Protein AF-A0A350PH35-F1 (afdb_monomer)

Mean predicted aligned error: 4.06 Å

Solvent-accessible surface area (backbone atoms only — not comparable to full-atom values): 7095 Å² total; per-residue (Å²): 138,62,92,51,59,69,42,56,42,77,71,79,45,61,72,88,74,66,83,75,34,78,38,80,46,54,53,44,37,75,47,83,76,89,71,94,61,52,50,91,54,73,65,37,58,51,48,28,57,76,60,59,40,45,38,91,86,77,62,48,76,36,35,27,30,56,23,45,51,58,60,50,50,51,52,35,62,76,43,58,44,73,42,81,44,76,40,69,54,67,46,39,60,73,70,70,57,43,53,35,23,50,87,96,44,75,49,73,43,96,42,71,66,59,54,72,73,103

Radius of gyration: 16.15 Å; Cα contacts (8 Å, |Δi|>4): 158; chains: 1; bounding box: 41×29×43 Å

Nearest PDB structures (foldseek):
  1j4b-assembly1_A  TM=9.540E-01  e=9.800E-08  Mus musculus
  2v40-assembly1_A-2  TM=8.763E-01  e=2.608E-07  Homo sapiens
  6bs7-assembly1_A-2  TM=9.015E-01  e=9.007E-07  Legionella pneumophila
  5i33-assembly1_A  TM=8.097E-01  e=1.652E-07  Cryptococcus neoformans H99
  5i34-assembly1_B  TM=7.803E-01  e=1.332E-06  Cryptococcus neoformans H99

Foldseek 3Di:
DDPALCVVVVVVDDPVVCDAAEAEEEQWDWADDDDDDADPDPLQVQLQVVVVQADPPPRHGIHIGGAEPVVVVVSCVRRVHPHYHYDSVVSCVVSVWAWHDYPPDIDTDNDPVVSVVD

Sequence (118 aa):
SHCTSAGALLNGIPPQSIRRIYGVAKAYDTYVGSKRFHGHENIFNDIQGIGKEFGATTGRRRQCNWLDIKNLQRAVDINGVTDLIINKVDILREVDVWGIRRDAATLKFDTEQRWKSS

Structure (mmCIF, N/CA/C/O backbone):
data_AF-A0A350PH35-F1
#
_entry.id   AF-A0A350PH35-F1
#
loop_
_atom_site.group_PDB
_atom_site.id
_atom_site.type_symbol
_atom_site.label_atom_id
_atom_site.label_alt_id
_atom_site.label_comp_id
_atom_site.label_asym_id
_atom_site.label_entity_id
_atom_site.label_seq_id
_atom_site.pdbx_PDB_ins_code
_atom_site.Cartn_x
_atom_site.Cartn_y
_atom_site.Cartn_z
_atom_site.occupancy
_atom_site.B_iso_or_equiv
_atom_site.auth_seq_id
_atom_site.auth_comp_id
_atom_site.auth_asym_id
_atom_site.auth_atom_id
_atom_site.pdbx_PDB_model_num
ATOM 1 N N . SER A 1 1 ? 21.629 1.051 -2.273 1.00 84.06 1 SER A N 1
ATOM 2 C CA . SER A 1 1 ? 20.731 0.298 -3.172 1.00 84.06 1 SER A CA 1
ATOM 3 C C . SER A 1 1 ? 19.501 1.143 -3.457 1.00 84.06 1 SER A C 1
ATOM 5 O O . SER A 1 1 ? 19.165 1.996 -2.641 1.00 84.06 1 SER A O 1
ATOM 7 N N . HIS A 1 2 ? 18.845 0.932 -4.599 1.00 90.81 2 HIS A N 1
ATOM 8 C CA . HIS A 1 2 ? 17.568 1.569 -4.928 1.00 90.81 2 HIS A CA 1
ATOM 9 C C . HIS A 1 2 ? 16.482 0.497 -4.933 1.00 90.81 2 HIS A C 1
ATOM 11 O O . HIS A 1 2 ? 16.629 -0.518 -5.604 1.00 90.81 2 HIS A O 1
ATOM 17 N N . CYS A 1 3 ? 15.422 0.707 -4.156 1.00 91.25 3 CYS A N 1
ATOM 18 C CA . CYS A 1 3 ? 14.282 -0.207 -4.056 1.00 91.25 3 CYS A CA 1
ATOM 19 C C . CYS A 1 3 ? 13.084 0.222 -4.919 1.00 91.25 3 CYS A C 1
ATOM 21 O O . CYS A 1 3 ? 12.001 -0.338 -4.782 1.00 91.25 3 CYS A O 1
ATOM 23 N N . THR A 1 4 ? 13.267 1.215 -5.790 1.00 94.75 4 THR A N 1
ATOM 24 C CA . THR A 1 4 ? 12.272 1.608 -6.792 1.00 94.75 4 THR A CA 1
ATOM 25 C C . THR A 1 4 ? 12.359 0.715 -8.031 1.00 94.75 4 THR A C 1
ATOM 27 O O . THR A 1 4 ? 13.354 0.016 -8.229 1.00 94.75 4 THR A O 1
ATOM 30 N N . SER A 1 5 ? 11.353 0.770 -8.905 1.00 93.19 5 SER A N 1
ATOM 31 C CA . SER A 1 5 ? 11.330 0.054 -10.189 1.00 93.19 5 SER A CA 1
ATOM 32 C C . SER A 1 5 ? 12.566 0.351 -11.047 1.00 93.19 5 SER A C 1
ATOM 34 O O . SER A 1 5 ? 13.123 -0.553 -11.666 1.00 93.19 5 SER A O 1
ATOM 36 N N . ALA A 1 6 ? 13.079 1.584 -10.995 1.00 93.00 6 ALA A N 1
ATOM 37 C CA . ALA A 1 6 ? 14.320 1.980 -11.660 1.00 93.00 6 ALA A CA 1
ATOM 38 C C . ALA A 1 6 ? 15.553 1.181 -11.191 1.00 93.00 6 ALA A C 1
ATOM 40 O O . ALA A 1 6 ? 16.507 1.025 -11.949 1.00 93.00 6 ALA A O 1
ATOM 41 N N . GLY A 1 7 ? 15.5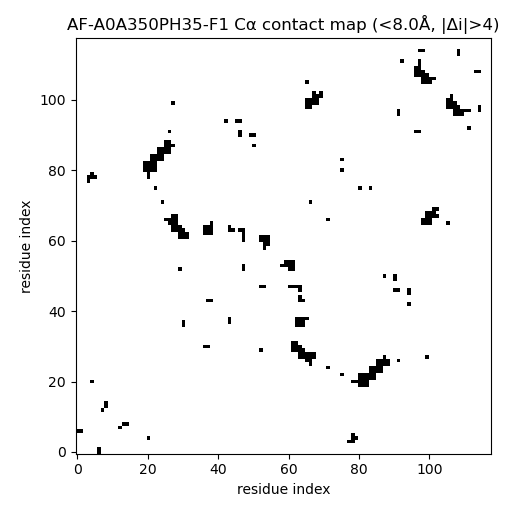36 0.624 -9.975 1.00 94.44 7 GLY A N 1
ATOM 42 C CA . GLY A 1 7 ? 16.592 -0.266 -9.490 1.00 94.44 7 GLY A CA 1
ATOM 43 C C . GLY A 1 7 ? 16.770 -1.517 -10.358 1.00 94.44 7 GLY A C 1
ATOM 44 O O . GLY A 1 7 ? 17.889 -2.008 -10.483 1.00 94.44 7 GLY A O 1
ATOM 45 N N . ALA A 1 8 ? 15.712 -1.992 -11.028 1.00 92.19 8 ALA A N 1
ATOM 46 C CA . ALA A 1 8 ? 15.806 -3.101 -11.977 1.00 92.19 8 ALA A CA 1
ATOM 47 C C . ALA A 1 8 ? 16.672 -2.744 -13.199 1.00 92.19 8 ALA A C 1
ATOM 49 O O . ALA A 1 8 ? 17.455 -3.574 -13.657 1.00 92.19 8 ALA A O 1
ATOM 50 N N . LEU A 1 9 ? 16.603 -1.492 -13.669 1.00 93.62 9 LEU A N 1
ATOM 51 C CA . LEU A 1 9 ? 17.351 -0.998 -14.835 1.00 93.62 9 LEU A CA 1
ATOM 52 C C . LEU A 1 9 ? 18.866 -1.050 -14.627 1.00 93.62 9 LEU A C 1
ATOM 54 O O . LEU A 1 9 ? 19.620 -1.249 -15.577 1.00 93.62 9 LEU A O 1
ATOM 58 N N . LEU A 1 10 ? 19.314 -0.950 -13.373 1.00 93.81 10 LEU A N 1
ATOM 59 C CA . LEU A 1 10 ? 20.729 -1.049 -13.007 1.00 93.81 10 LEU A CA 1
ATOM 60 C C . LEU A 1 10 ? 21.321 -2.453 -13.234 1.00 93.81 10 LEU A C 1
ATOM 62 O O . LEU A 1 10 ? 22.527 -2.624 -13.098 1.00 93.81 10 LEU A O 1
ATOM 66 N N . ASN A 1 11 ? 20.503 -3.442 -13.610 1.00 94.00 11 ASN A N 1
ATOM 67 C CA . ASN A 1 11 ? 20.928 -4.807 -13.936 1.00 94.00 11 ASN A CA 1
ATOM 68 C C . ASN A 1 11 ? 21.022 -5.052 -15.455 1.00 94.00 11 ASN A C 1
ATOM 70 O O . ASN A 1 11 ? 20.918 -6.190 -15.905 1.00 94.00 11 ASN A O 1
ATOM 74 N N . GLY A 1 12 ? 21.172 -3.993 -16.260 1.00 93.44 12 GLY A N 1
ATOM 75 C CA . GLY A 1 12 ? 21.299 -4.102 -17.719 1.00 93.44 12 GLY A CA 1
ATOM 76 C C . GLY A 1 12 ? 19.974 -4.341 -18.450 1.00 93.44 12 GLY A C 1
ATOM 77 O O . GLY A 1 12 ? 19.976 -4.751 -19.607 1.00 93.44 12 GLY A O 1
ATOM 78 N N . ILE A 1 13 ? 18.841 -4.085 -17.789 1.00 94.19 13 ILE A N 1
ATOM 79 C CA . ILE A 1 13 ? 17.507 -4.189 -18.388 1.00 94.19 13 ILE A CA 1
ATOM 80 C C . ILE A 1 13 ? 17.186 -2.873 -19.113 1.00 94.19 13 ILE A C 1
ATOM 82 O O . ILE A 1 13 ? 17.152 -1.821 -18.467 1.00 94.19 13 ILE A O 1
ATOM 86 N N . PRO A 1 14 ? 16.905 -2.893 -20.430 1.00 94.31 14 PRO A N 1
ATOM 87 C CA . PRO A 1 14 ? 16.499 -1.696 -21.154 1.00 94.31 14 PRO A CA 1
ATOM 88 C C . PRO A 1 14 ? 15.174 -1.146 -20.604 1.00 94.31 14 PRO A C 1
ATOM 90 O O . PRO A 1 14 ? 14.221 -1.918 -20.463 1.00 94.31 14 PRO A O 1
ATOM 93 N N . PRO A 1 15 ? 15.040 0.172 -20.371 1.00 92.62 15 PRO A N 1
ATOM 94 C CA . PRO A 1 15 ? 13.824 0.748 -19.790 1.00 92.62 15 PRO A CA 1
ATOM 95 C C . PRO A 1 15 ? 12.548 0.430 -20.573 1.00 92.62 15 PRO A C 1
ATOM 97 O O . PRO A 1 15 ? 11.518 0.113 -19.990 1.00 92.62 15 PRO A O 1
ATOM 100 N N .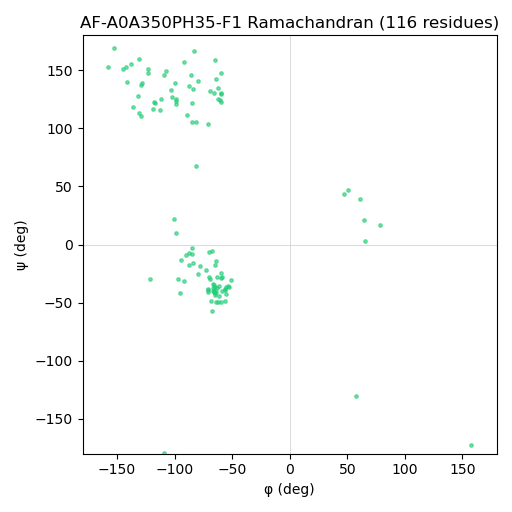 GLN A 1 16 ? 12.647 0.428 -21.903 1.00 94.88 16 GLN A N 1
ATOM 101 C CA . GLN A 1 16 ? 11.539 0.161 -22.825 1.00 94.88 16 GLN A CA 1
ATOM 102 C C . GLN A 1 16 ? 10.984 -1.271 -22.717 1.00 94.88 16 GLN A C 1
ATOM 104 O O . GLN A 1 16 ? 9.878 -1.538 -23.178 1.00 94.88 16 GLN A O 1
ATOM 109 N N . SER A 1 17 ? 11.738 -2.203 -22.124 1.00 94.00 17 SER A N 1
ATOM 110 C CA . SER A 1 17 ? 11.301 -3.595 -21.955 1.00 94.00 17 SER A CA 1
ATOM 111 C C . SER A 1 17 ? 10.311 -3.779 -20.796 1.00 94.00 17 SER A C 1
ATOM 113 O O . SER A 1 17 ? 9.574 -4.769 -20.760 1.00 94.00 17 SER A O 1
ATOM 115 N N . ILE A 1 18 ? 10.249 -2.820 -19.864 1.00 93.38 18 ILE A N 1
ATOM 116 C CA . ILE A 1 18 ? 9.330 -2.852 -18.727 1.00 93.38 18 ILE A CA 1
ATOM 117 C C . ILE A 1 18 ? 7.960 -2.354 -19.193 1.00 93.38 18 ILE A C 1
ATOM 119 O O . ILE A 1 18 ? 7.753 -1.166 -19.411 1.00 93.38 18 ILE A O 1
ATOM 123 N N . ARG A 1 19 ? 7.013 -3.285 -19.349 1.00 94.12 19 ARG A N 1
ATOM 124 C CA . ARG A 1 19 ? 5.655 -2.990 -19.846 1.00 94.12 19 ARG A CA 1
ATOM 125 C C . ARG A 1 19 ? 4.616 -2.810 -18.747 1.00 94.12 19 ARG A C 1
ATOM 127 O O . ARG A 1 19 ? 3.618 -2.133 -18.960 1.00 94.12 19 ARG A O 1
ATOM 134 N N . ARG A 1 20 ? 4.807 -3.485 -17.613 1.00 95.88 20 ARG A N 1
ATOM 135 C CA . ARG A 1 20 ? 3.893 -3.456 -16.470 1.00 95.88 20 ARG A CA 1
ATOM 136 C C . ARG A 1 20 ? 4.679 -3.449 -15.177 1.00 95.88 20 ARG A C 1
ATOM 138 O O . ARG A 1 20 ? 5.668 -4.170 -15.051 1.00 95.88 20 ARG A O 1
ATOM 145 N N . ILE A 1 21 ? 4.209 -2.654 -14.231 1.00 96.56 21 ILE A N 1
ATOM 146 C CA . ILE A 1 21 ? 4.794 -2.503 -12.907 1.00 96.56 21 ILE A CA 1
ATOM 147 C C . ILE A 1 21 ? 3.661 -2.701 -11.910 1.00 96.56 21 ILE A C 1
ATOM 149 O O . ILE A 1 21 ? 2.758 -1.873 -11.813 1.00 96.56 21 ILE A O 1
ATOM 153 N N . TYR A 1 22 ? 3.718 -3.813 -11.181 1.00 96.94 22 TYR A N 1
ATOM 154 C CA . TYR A 1 22 ? 2.730 -4.148 -10.165 1.00 96.94 22 TYR A CA 1
ATOM 155 C C . TYR A 1 22 ? 3.158 -3.552 -8.824 1.00 96.94 22 TYR A C 1
ATOM 157 O O . TYR A 1 22 ? 4.153 -3.975 -8.233 1.00 96.94 22 TYR A O 1
ATOM 165 N N . GLY A 1 23 ? 2.417 -2.556 -8.351 1.00 97.00 23 GLY A N 1
ATOM 166 C CA . GLY A 1 23 ? 2.561 -2.012 -7.007 1.00 97.00 23 GLY A CA 1
ATOM 167 C C . GLY A 1 23 ? 1.767 -2.860 -6.025 1.00 97.00 23 GLY A C 1
ATOM 168 O O . GLY A 1 23 ? 0.611 -3.181 -6.281 1.00 97.00 23 GLY A O 1
ATOM 169 N N . VAL A 1 24 ? 2.364 -3.216 -4.891 1.00 96.88 24 VAL A N 1
ATOM 170 C CA . VAL A 1 24 ? 1.675 -3.963 -3.832 1.00 96.88 24 VAL A CA 1
ATOM 171 C C . VAL A 1 24 ? 1.645 -3.110 -2.577 1.00 96.88 24 VAL A C 1
ATOM 173 O O . VAL A 1 24 ? 2.694 -2.719 -2.066 1.00 96.88 24 VAL A O 1
ATOM 176 N N . ALA A 1 25 ? 0.448 -2.849 -2.066 1.00 96.88 25 ALA A N 1
ATOM 177 C CA . ALA A 1 25 ? 0.238 -2.155 -0.805 1.00 96.88 25 ALA A CA 1
ATOM 178 C C . ALA A 1 25 ? -0.751 -2.923 0.077 1.00 96.88 25 ALA A C 1
ATOM 180 O O . ALA A 1 25 ? -1.517 -3.770 -0.384 1.00 96.88 25 ALA A O 1
ATOM 181 N N . LYS A 1 26 ? -0.703 -2.643 1.375 1.00 95.50 26 LYS A N 1
ATOM 182 C CA . LYS A 1 26 ? -1.667 -3.158 2.348 1.00 95.50 26 LYS A CA 1
ATOM 183 C C . LYS A 1 26 ? -2.816 -2.169 2.496 1.00 95.50 26 LYS A C 1
ATOM 185 O O . LYS A 1 26 ? -2.635 -0.978 2.273 1.00 95.50 26 LYS A O 1
ATOM 190 N N . ALA A 1 27 ? -3.972 -2.651 2.940 1.00 95.44 27 ALA A N 1
ATOM 191 C CA . ALA A 1 27 ? -5.117 -1.806 3.284 1.00 95.44 27 ALA A CA 1
ATOM 192 C C . ALA A 1 27 ? -4.848 -0.851 4.472 1.00 95.44 27 ALA A C 1
ATOM 194 O O . ALA A 1 27 ? -5.603 0.090 4.697 1.00 95.44 27 ALA A O 1
ATOM 195 N N . TYR A 1 28 ? -3.768 -1.083 5.220 1.00 95.12 28 TYR A N 1
ATOM 196 C CA . TYR A 1 28 ? -3.275 -0.254 6.317 1.00 95.12 28 TYR A CA 1
ATOM 197 C C . TYR A 1 28 ? -1.742 -0.237 6.296 1.00 95.12 28 TYR A C 1
ATOM 199 O O . TYR A 1 28 ? -1.102 -1.196 5.859 1.00 95.12 28 TYR A O 1
ATOM 207 N N . ASP A 1 29 ? -1.130 0.826 6.802 1.00 95.12 29 ASP A N 1
ATOM 208 C CA . ASP A 1 29 ? 0.321 0.944 6.807 1.00 95.12 29 ASP A CA 1
ATOM 209 C C . ASP A 1 29 ? 0.947 0.271 8.028 1.00 95.12 29 ASP A C 1
ATOM 211 O O . ASP A 1 29 ? 0.425 0.304 9.147 1.00 95.12 29 ASP A O 1
ATOM 215 N N . THR A 1 30 ? 2.135 -0.298 7.818 1.00 94.44 30 THR A N 1
ATOM 216 C CA . THR A 1 30 ? 2.934 -0.908 8.883 1.00 94.44 30 THR A CA 1
ATOM 217 C C . THR A 1 30 ? 4.357 -0.388 8.873 1.00 94.44 30 THR A C 1
ATOM 219 O O . THR A 1 30 ? 4.985 -0.323 7.819 1.00 94.44 30 THR A O 1
ATOM 222 N N . TYR A 1 31 ? 4.901 -0.097 10.049 1.00 93.38 31 TYR A N 1
ATOM 223 C CA . TYR A 1 31 ? 6.256 0.406 10.204 1.00 93.38 31 TYR A CA 1
ATOM 224 C C . TYR A 1 31 ? 7.054 -0.411 11.218 1.00 93.38 31 TYR A C 1
ATOM 226 O O . TYR A 1 31 ? 6.573 -0.782 12.293 1.00 93.38 31 TYR A O 1
ATOM 234 N N . VAL A 1 32 ? 8.316 -0.656 10.875 1.00 89.00 32 VAL A N 1
ATOM 235 C CA . VAL A 1 32 ? 9.312 -1.260 11.759 1.00 89.00 32 VAL A CA 1
ATOM 236 C C . VAL A 1 32 ? 10.431 -0.251 11.948 1.00 89.00 32 VAL A C 1
ATOM 238 O O . VAL A 1 32 ? 11.107 0.123 10.996 1.00 89.00 32 VAL A O 1
ATOM 241 N N . GLY A 1 33 ? 10.618 0.202 13.183 1.00 86.19 33 GLY A N 1
ATOM 242 C CA . GLY A 1 33 ? 11.646 1.176 13.523 1.00 86.19 33 GLY A CA 1
ATOM 243 C C . GLY A 1 33 ? 11.320 1.929 14.806 1.00 86.19 33 GLY A C 1
ATOM 244 O O . GLY A 1 33 ? 10.370 1.594 15.516 1.00 86.19 33 GLY A O 1
ATOM 245 N N . SER A 1 34 ? 12.134 2.939 15.099 1.00 86.25 34 SER A N 1
ATOM 246 C CA . SER A 1 34 ? 12.051 3.755 16.315 1.00 86.25 34 SER A CA 1
ATOM 247 C C . SER A 1 34 ? 11.105 4.950 16.201 1.00 86.25 34 SER A C 1
ATOM 249 O O . SER A 1 34 ? 10.708 5.503 17.222 1.00 86.25 34 SER A O 1
ATOM 251 N N . LYS A 1 35 ? 10.726 5.362 14.982 1.00 87.81 35 LYS A N 1
ATOM 252 C CA . LYS A 1 35 ? 9.796 6.483 14.786 1.00 87.81 35 LYS A CA 1
ATOM 253 C C . LYS A 1 35 ? 8.425 6.159 15.370 1.00 87.81 35 LYS A C 1
ATOM 255 O O . LYS A 1 35 ? 7.946 5.032 15.242 1.00 87.81 35 LYS A O 1
ATOM 260 N N . ARG A 1 36 ? 7.780 7.170 15.956 1.00 86.31 36 ARG A N 1
ATOM 261 C CA . ARG A 1 36 ? 6.383 7.092 16.385 1.00 86.31 36 ARG A CA 1
ATOM 262 C C . ARG A 1 36 ? 5.494 7.072 15.144 1.00 86.31 36 ARG A C 1
ATOM 264 O O . ARG A 1 36 ? 5.332 8.089 14.481 1.00 86.31 36 ARG A O 1
ATOM 271 N N . PHE A 1 37 ? 4.981 5.896 14.819 1.00 92.25 37 PHE A N 1
ATOM 272 C CA . PHE A 1 37 ? 4.149 5.654 13.644 1.00 92.25 37 PHE A CA 1
ATOM 273 C C . PHE A 1 37 ? 2.777 5.093 14.015 1.00 92.25 37 PHE A C 1
ATOM 275 O O . PHE A 1 37 ? 1.809 5.323 13.294 1.00 92.25 37 PHE A O 1
ATOM 282 N N . HIS A 1 38 ? 2.701 4.357 15.124 1.00 92.12 38 HIS A N 1
ATOM 283 C CA . HIS A 1 38 ? 1.478 3.695 15.545 1.00 92.12 38 HIS A CA 1
ATOM 284 C C . HIS A 1 38 ? 0.354 4.707 15.764 1.00 92.12 38 HIS A C 1
ATOM 286 O O . HIS A 1 38 ? 0.556 5.720 16.439 1.00 92.12 38 HIS A O 1
ATOM 292 N N . GLY A 1 39 ? -0.807 4.437 15.170 1.00 90.62 39 GLY A N 1
ATOM 293 C CA . GLY A 1 39 ? -1.983 5.261 15.393 1.00 90.62 39 GLY A CA 1
ATOM 294 C C . GLY A 1 39 ? -2.461 5.176 16.845 1.00 90.62 39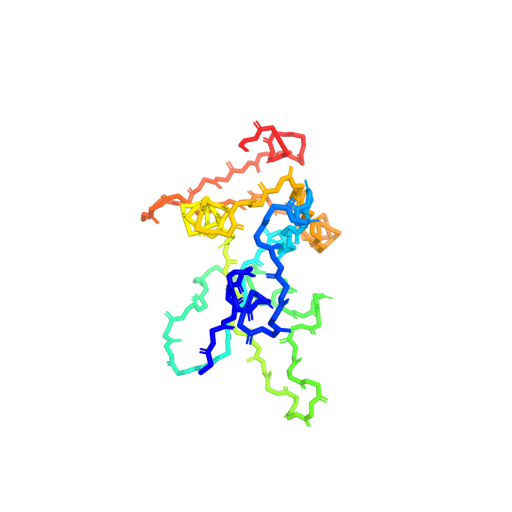 GLY A C 1
ATOM 295 O O . GLY A 1 39 ? -2.128 4.252 17.583 1.00 90.62 39 GLY A O 1
ATOM 296 N N . HIS A 1 40 ? -3.216 6.184 17.267 1.00 88.81 40 HIS A N 1
ATOM 297 C CA . HIS A 1 40 ? -3.617 6.348 18.668 1.00 88.81 40 HIS A CA 1
ATOM 298 C C . HIS A 1 40 ? -4.859 5.540 19.056 1.00 88.81 40 HIS A C 1
ATOM 300 O O . HIS A 1 40 ? -5.153 5.391 20.237 1.00 88.81 40 HIS A O 1
ATOM 306 N N . GLU A 1 41 ? -5.610 5.068 18.067 1.00 88.75 41 GLU A N 1
ATOM 307 C CA . GLU A 1 41 ? -6.872 4.366 18.264 1.00 88.75 41 GLU A CA 1
ATOM 308 C C . GLU A 1 41 ? -6.628 2.900 18.658 1.00 88.75 41 GLU A C 1
ATOM 310 O O . GLU A 1 41 ? -5.754 2.238 18.096 1.00 88.75 41 GLU A O 1
ATOM 315 N N . ASN A 1 42 ? -7.434 2.364 19.582 1.00 90.12 42 ASN A N 1
ATOM 316 C CA . ASN A 1 42 ? -7.284 0.980 20.055 1.00 90.12 42 ASN A CA 1
ATOM 317 C C . ASN A 1 42 ? -7.398 -0.057 18.925 1.00 90.12 42 ASN A C 1
ATOM 319 O O . ASN A 1 42 ? -6.729 -1.085 18.989 1.00 90.12 42 ASN A O 1
ATOM 323 N N . ILE A 1 43 ? -8.138 0.273 17.861 1.00 92.69 43 ILE A N 1
ATOM 324 C CA . ILE A 1 43 ? -8.304 -0.540 16.648 1.00 92.69 43 ILE A CA 1
ATOM 325 C C . ILE A 1 43 ? -6.973 -0.996 16.036 1.00 92.69 43 ILE A C 1
ATOM 327 O O . ILE A 1 43 ? -6.883 -2.075 15.458 1.00 92.69 43 ILE A O 1
ATOM 331 N N . PHE A 1 44 ? -5.897 -0.214 16.178 1.00 93.56 44 PHE A N 1
ATOM 332 C CA . PHE A 1 44 ? -4.603 -0.586 15.610 1.00 93.56 44 PHE A CA 1
ATOM 333 C C . PHE A 1 44 ? -3.920 -1.727 16.362 1.00 93.56 44 PHE A C 1
ATOM 335 O O . PHE A 1 44 ? -3.077 -2.405 15.772 1.00 93.56 44 PHE A O 1
ATOM 342 N N . ASN A 1 45 ? -4.271 -1.958 17.630 1.00 92.75 45 ASN A N 1
ATOM 343 C CA . ASN A 1 45 ? -3.828 -3.142 18.361 1.00 92.75 45 ASN A CA 1
ATOM 344 C C . ASN A 1 45 ? -4.531 -4.397 17.832 1.00 92.75 45 ASN A C 1
ATOM 346 O O . ASN A 1 45 ? -3.874 -5.427 17.667 1.00 92.75 45 ASN A O 1
ATOM 350 N N . ASP A 1 46 ? -5.819 -4.281 17.503 1.00 93.38 46 ASP A N 1
ATOM 351 C CA . ASP A 1 46 ? -6.624 -5.370 16.944 1.00 93.38 46 ASP A CA 1
ATOM 352 C C . ASP A 1 46 ? -6.151 -5.715 15.527 1.00 93.38 46 ASP A C 1
ATOM 354 O O . ASP A 1 46 ? -5.800 -6.864 15.257 1.00 93.38 46 ASP A O 1
ATOM 358 N N . ILE A 1 47 ? -5.984 -4.705 14.661 1.00 93.88 47 ILE A N 1
ATOM 359 C CA . ILE A 1 47 ? -5.417 -4.860 13.308 1.00 93.88 47 ILE A CA 1
ATOM 360 C C . ILE A 1 47 ? -4.036 -5.526 13.367 1.00 93.88 47 ILE A C 1
ATOM 362 O O . ILE A 1 47 ? -3.732 -6.414 12.571 1.00 93.88 47 ILE A O 1
ATOM 366 N N . GLN A 1 48 ? -3.186 -5.127 14.315 1.00 93.25 48 GLN A N 1
ATOM 367 C CA . GLN A 1 48 ? -1.859 -5.718 14.475 1.00 93.25 48 GLN A CA 1
ATOM 368 C C . GLN A 1 48 ? -1.928 -7.194 14.901 1.00 93.25 48 GLN A C 1
ATOM 370 O O . GLN A 1 48 ? -1.135 -8.005 14.412 1.00 93.25 48 GLN A O 1
ATOM 375 N N . GLY A 1 49 ? -2.848 -7.535 15.810 1.00 92.38 49 GLY A N 1
ATOM 376 C CA . GLY A 1 49 ? -3.065 -8.898 16.293 1.00 92.38 49 GLY A CA 1
ATOM 377 C C . GLY A 1 49 ? -3.616 -9.814 15.203 1.00 92.38 49 GLY A C 1
ATOM 378 O O . GLY A 1 49 ? -2.967 -10.799 14.845 1.00 92.38 49 GLY A O 1
ATOM 379 N N . ILE A 1 50 ? -4.761 -9.444 14.628 1.00 93.12 50 ILE A N 1
ATOM 380 C CA . ILE A 1 50 ? -5.456 -10.188 13.567 1.00 93.12 50 ILE A CA 1
ATOM 381 C C . ILE A 1 50 ? -4.564 -10.299 12.327 1.00 93.12 50 ILE A C 1
ATOM 383 O O . ILE A 1 50 ? -4.364 -11.380 11.769 1.00 93.12 50 ILE A O 1
ATOM 387 N N . GLY A 1 51 ? -3.919 -9.195 11.94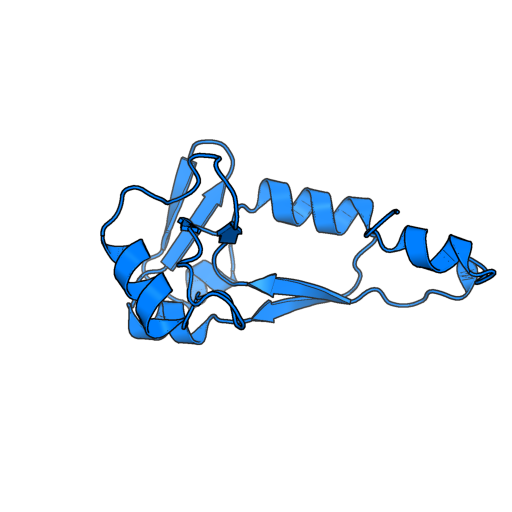1 1.00 89.25 51 GLY A N 1
ATOM 388 C CA . GLY A 1 51 ? -3.035 -9.147 10.782 1.00 89.25 51 GLY A CA 1
ATOM 389 C C . GLY A 1 51 ? -1.716 -9.895 10.934 1.00 89.25 51 GLY A C 1
ATOM 390 O O . GLY A 1 51 ? -0.984 -10.028 9.943 1.00 89.25 51 GLY A O 1
ATOM 391 N N . LYS A 1 52 ? -1.426 -10.406 12.140 1.00 91.75 52 LYS A N 1
ATOM 392 C CA . LYS A 1 52 ? -0.164 -11.049 12.523 1.00 91.75 52 LYS A CA 1
ATOM 393 C C . LYS A 1 52 ? 1.039 -10.182 12.156 1.00 91.75 52 LYS A C 1
ATOM 395 O O . LYS A 1 52 ? 2.024 -10.654 11.587 1.00 91.75 52 LYS A O 1
ATOM 400 N N . GLU A 1 53 ? 0.974 -8.897 12.492 1.00 90.19 53 GLU A N 1
ATOM 401 C CA . GLU A 1 53 ? 2.012 -7.921 12.161 1.00 90.19 53 GLU A CA 1
ATOM 402 C C . GLU A 1 53 ? 3.189 -7.983 13.144 1.00 90.19 53 GLU A C 1
ATOM 404 O O . GLU A 1 53 ? 3.464 -7.061 13.918 1.00 90.19 53 GLU A O 1
ATOM 409 N N . PHE A 1 54 ? 3.916 -9.097 13.078 1.00 89.06 54 PHE A N 1
ATOM 410 C CA . PHE A 1 54 ? 5.089 -9.397 13.890 1.00 89.06 54 PHE A CA 1
ATOM 411 C C . PHE A 1 54 ? 6.294 -9.687 12.988 1.00 89.06 54 PHE A C 1
ATOM 413 O O . PHE A 1 54 ? 6.167 -10.185 11.867 1.00 89.06 54 PHE A O 1
ATOM 420 N N . GLY A 1 55 ? 7.494 -9.340 13.454 1.00 85.12 55 GLY A N 1
ATOM 421 C CA . GLY A 1 55 ? 8.730 -9.712 12.774 1.00 85.12 55 GLY A CA 1
ATOM 422 C C . GLY A 1 55 ? 8.879 -11.233 12.732 1.00 85.12 55 GLY A C 1
ATOM 423 O O . GLY A 1 55 ? 8.861 -11.864 13.782 1.00 85.12 55 GLY A O 1
ATOM 424 N N . ALA A 1 56 ? 9.069 -11.809 11.542 1.00 82.81 56 ALA A N 1
ATOM 425 C CA . ALA A 1 56 ? 9.146 -13.262 11.358 1.00 82.81 56 ALA A CA 1
ATOM 426 C C . ALA A 1 56 ? 10.226 -13.934 12.228 1.00 82.81 56 ALA A C 1
ATOM 428 O O . ALA A 1 56 ? 10.011 -15.027 12.732 1.00 82.81 56 ALA A O 1
ATOM 429 N N . THR A 1 57 ? 11.369 -13.271 12.427 1.00 84.50 57 THR A N 1
ATOM 430 C CA . THR A 1 57 ? 12.489 -13.815 13.213 1.00 84.50 57 THR A CA 1
ATOM 431 C C . THR A 1 57 ? 12.472 -13.350 14.666 1.00 84.50 57 THR A C 1
ATOM 433 O O . THR A 1 57 ? 12.751 -14.122 15.571 1.00 84.50 57 THR A O 1
ATOM 436 N N . THR A 1 58 ? 12.177 -12.070 14.902 1.00 85.56 58 THR A N 1
ATOM 437 C CA . THR A 1 58 ? 12.327 -11.453 16.231 1.00 85.56 58 THR A CA 1
ATOM 438 C C . THR A 1 58 ? 11.045 -11.456 17.055 1.00 85.56 58 THR A C 1
ATOM 440 O O . THR A 1 58 ? 11.084 -11.101 18.227 1.00 85.56 58 THR A O 1
ATOM 443 N N . GLY A 1 59 ? 9.892 -11.738 16.443 1.00 83.62 59 GLY A N 1
ATOM 444 C CA . GLY A 1 59 ? 8.579 -11.591 17.076 1.00 83.62 59 GLY A CA 1
ATOM 445 C C . GLY A 1 59 ? 8.204 -10.143 17.419 1.00 83.62 59 GLY A C 1
ATOM 446 O O . GLY A 1 59 ? 7.145 -9.900 17.992 1.00 83.62 59 GLY A O 1
ATOM 447 N N . ARG A 1 60 ? 9.037 -9.147 17.076 1.00 86.00 60 ARG A N 1
ATOM 448 C CA . ARG A 1 60 ? 8.777 -7.749 17.435 1.00 86.00 60 ARG A CA 1
ATOM 449 C C . ARG A 1 60 ? 7.529 -7.236 16.719 1.00 86.00 60 ARG A C 1
ATOM 451 O O . ARG A 1 60 ? 7.423 -7.332 15.496 1.00 86.00 60 ARG A O 1
ATOM 458 N N . ARG A 1 61 ? 6.626 -6.632 17.489 1.00 87.56 61 ARG A N 1
ATOM 459 C CA . ARG A 1 61 ? 5.397 -5.990 17.005 1.00 87.56 61 ARG A CA 1
ATOM 460 C C . ARG A 1 61 ? 5.710 -4.857 16.023 1.00 87.56 61 ARG A C 1
ATOM 462 O O . ARG A 1 61 ? 6.527 -3.983 16.328 1.00 87.56 61 ARG A O 1
ATOM 469 N N . ARG A 1 62 ? 5.062 -4.859 14.854 1.00 93.25 62 ARG A N 1
ATOM 470 C CA . ARG A 1 62 ? 5.138 -3.760 13.878 1.00 93.25 62 ARG A CA 1
ATOM 471 C C . ARG A 1 62 ? 4.089 -2.709 14.194 1.00 93.25 62 ARG A C 1
ATOM 473 O O . ARG A 1 62 ? 2.939 -3.036 14.460 1.00 93.25 62 ARG A O 1
ATOM 480 N N . GLN A 1 63 ? 4.457 -1.440 14.138 1.00 93.94 63 GLN A N 1
ATOM 481 C CA . GLN A 1 63 ? 3.509 -0.354 14.368 1.00 93.94 63 GLN A CA 1
ATOM 482 C C . GLN A 1 63 ? 2.515 -0.286 13.204 1.00 93.94 63 GLN A C 1
ATOM 484 O O . GLN A 1 63 ? 2.951 -0.299 12.059 1.00 93.94 63 GLN A O 1
ATOM 489 N N . CYS A 1 64 ? 1.215 -0.207 13.488 1.00 95.19 64 CYS A N 1
ATOM 490 C CA . CYS A 1 64 ? 0.149 -0.109 12.478 1.00 95.19 64 CYS A CA 1
ATOM 491 C C . CYS A 1 64 ? -0.501 1.284 12.470 1.00 95.19 64 CYS A C 1
ATOM 493 O O . CYS A 1 64 ? -0.599 1.913 13.528 1.00 95.19 64 CYS A O 1
ATOM 495 N N . ASN A 1 65 ? -0.923 1.759 11.298 1.00 95.62 65 ASN A N 1
ATOM 496 C CA . ASN A 1 65 ? -1.671 3.006 11.108 1.00 95.62 65 ASN A CA 1
ATOM 497 C C . ASN A 1 65 ? -2.556 2.910 9.848 1.00 95.62 65 ASN A C 1
ATOM 499 O O . ASN A 1 65 ? -2.398 1.982 9.059 1.00 95.62 65 ASN A O 1
ATOM 503 N N . TRP A 1 66 ? -3.467 3.862 9.639 1.00 95.75 66 TRP A N 1
ATOM 504 C CA . TRP A 1 66 ? -4.251 3.954 8.406 1.00 95.75 66 TRP A CA 1
ATOM 505 C C . TRP A 1 66 ? -3.342 4.118 7.185 1.00 95.75 66 TRP A C 1
ATOM 507 O O . TRP A 1 66 ? -2.286 4.747 7.279 1.00 95.75 66 TRP A O 1
ATOM 517 N N . LEU A 1 67 ? -3.774 3.563 6.050 1.00 95.56 67 LEU A N 1
ATOM 518 C CA . LEU A 1 67 ? -3.082 3.694 4.769 1.00 95.56 67 LEU A CA 1
ATOM 519 C C . LEU A 1 67 ? -2.980 5.168 4.369 1.00 95.56 67 LEU A C 1
ATOM 521 O O . LEU A 1 67 ? -4.001 5.847 4.242 1.00 95.56 67 LEU A O 1
ATOM 525 N N . ASP A 1 68 ? -1.762 5.657 4.156 1.00 95.50 68 ASP A N 1
ATO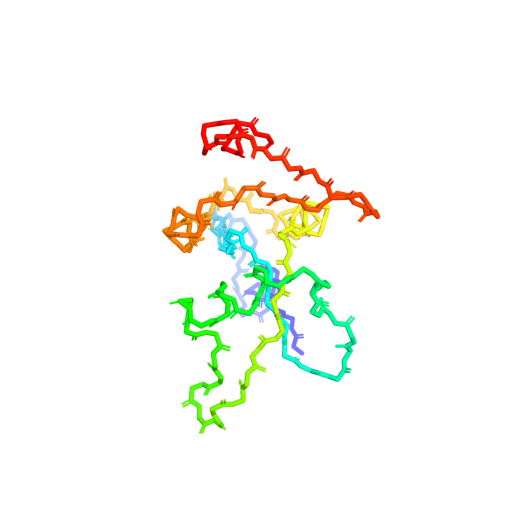M 526 C CA . ASP A 1 68 ? -1.527 7.020 3.692 1.00 95.50 68 ASP A CA 1
ATOM 527 C C . ASP A 1 68 ? -1.622 7.118 2.167 1.00 95.50 68 ASP A C 1
ATOM 529 O O . ASP A 1 68 ? -0.712 6.733 1.428 1.00 95.50 68 ASP A O 1
ATOM 533 N N . ILE A 1 69 ? -2.726 7.692 1.695 1.00 95.19 69 ILE A N 1
ATOM 534 C CA . ILE A 1 69 ? -3.032 7.784 0.267 1.00 95.19 69 ILE A CA 1
ATOM 535 C C . ILE A 1 69 ? -2.040 8.675 -0.474 1.00 95.19 69 ILE A C 1
ATOM 537 O O . ILE A 1 69 ? -1.691 8.370 -1.611 1.00 95.19 69 ILE A O 1
ATOM 541 N N . LYS A 1 70 ? -1.531 9.747 0.145 1.00 94.88 70 LYS A N 1
ATOM 542 C CA . LYS A 1 70 ? -0.559 10.620 -0.530 1.00 94.88 70 LYS A CA 1
ATOM 543 C C . LYS A 1 70 ? 0.786 9.936 -0.697 1.00 94.88 70 LYS A C 1
ATOM 545 O O . LYS A 1 70 ? 1.411 10.061 -1.749 1.00 94.88 70 LYS A O 1
ATOM 550 N N . ASN A 1 71 ? 1.231 9.203 0.320 1.00 94.88 71 ASN A N 1
ATOM 551 C CA . ASN A 1 71 ? 2.456 8.418 0.202 1.00 94.88 71 ASN A CA 1
ATOM 552 C C . ASN A 1 71 ? 2.297 7.290 -0.820 1.00 94.88 71 ASN A C 1
ATOM 554 O O . ASN A 1 71 ? 3.221 7.051 -1.596 1.00 94.88 71 ASN A O 1
ATOM 558 N N . LEU A 1 72 ? 1.129 6.642 -0.860 1.00 96.19 72 LEU A N 1
ATOM 559 C CA . LEU A 1 72 ? 0.818 5.618 -1.851 1.00 96.19 72 LEU A CA 1
ATOM 560 C C . LEU A 1 72 ? 0.828 6.181 -3.278 1.00 96.19 72 LEU A C 1
ATOM 562 O O . LEU A 1 72 ? 1.510 5.624 -4.134 1.00 96.19 72 LEU A O 1
ATOM 566 N N . GLN A 1 73 ? 0.145 7.304 -3.520 1.00 95.69 73 GLN A N 1
ATOM 567 C CA . GLN A 1 73 ? 0.142 8.001 -4.813 1.00 95.69 73 GLN A CA 1
ATOM 568 C C . GLN A 1 73 ? 1.562 8.362 -5.245 1.00 95.69 73 GLN A C 1
ATOM 570 O O . GLN A 1 73 ? 1.998 7.993 -6.329 1.00 95.69 73 GLN A O 1
ATOM 575 N N . ARG A 1 74 ? 2.345 8.964 -4.346 1.00 96.50 74 ARG A N 1
ATOM 576 C CA . ARG A 1 74 ? 3.748 9.278 -4.620 1.00 96.50 74 ARG A CA 1
ATOM 577 C C . ARG A 1 74 ? 4.567 8.033 -4.969 1.00 96.50 74 ARG A C 1
ATOM 579 O O . ARG A 1 74 ? 5.435 8.098 -5.837 1.00 96.50 74 ARG A O 1
ATOM 586 N N . ALA A 1 75 ? 4.341 6.911 -4.286 1.00 96.62 75 ALA A N 1
ATOM 587 C CA . ALA A 1 75 ? 5.028 5.661 -4.589 1.00 96.62 75 ALA A CA 1
ATOM 588 C C . ALA A 1 75 ? 4.618 5.109 -5.963 1.00 96.62 75 ALA A C 1
ATOM 590 O O . ALA A 1 75 ? 5.488 4.649 -6.701 1.00 96.62 75 ALA A O 1
ATOM 591 N N . VAL A 1 76 ? 3.335 5.189 -6.319 1.00 97.12 76 VAL A N 1
ATOM 592 C CA . VAL A 1 76 ? 2.810 4.822 -7.642 1.00 97.12 76 VAL A CA 1
ATOM 593 C C . VAL A 1 76 ? 3.472 5.661 -8.734 1.00 97.12 76 VAL A C 1
ATOM 595 O O . VAL A 1 76 ? 4.038 5.089 -9.666 1.00 97.12 76 VAL A O 1
ATOM 598 N N . ASP A 1 77 ? 3.508 6.982 -8.560 1.00 96.69 77 ASP A N 1
ATOM 599 C CA . ASP A 1 77 ? 4.058 7.923 -9.539 1.00 96.69 77 ASP A CA 1
ATOM 600 C C . ASP A 1 77 ? 5.561 7.718 -9.750 1.00 96.69 77 ASP A C 1
ATOM 602 O O . ASP A 1 77 ? 6.027 7.570 -10.878 1.00 96.69 77 ASP A O 1
ATOM 606 N N . ILE A 1 78 ? 6.335 7.646 -8.659 1.00 96.38 78 ILE A N 1
ATOM 607 C CA . ILE A 1 78 ? 7.796 7.475 -8.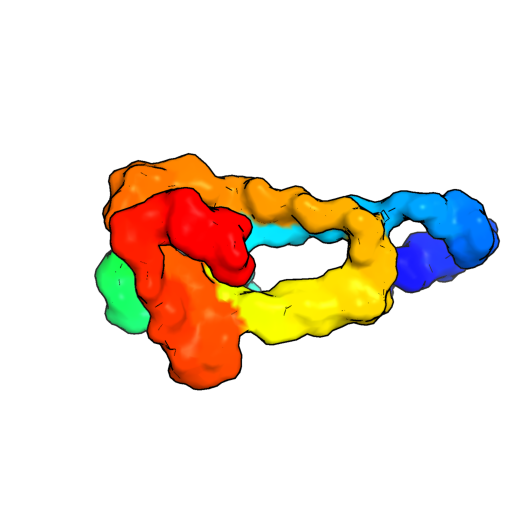726 1.00 96.38 78 ILE A CA 1
ATOM 608 C C . ILE A 1 78 ? 8.172 6.157 -9.404 1.00 96.38 78 ILE A C 1
ATOM 610 O O . ILE A 1 78 ? 9.191 6.085 -10.090 1.00 96.38 78 ILE A O 1
ATOM 614 N N . ASN A 1 79 ? 7.388 5.103 -9.178 1.00 96.00 79 ASN A N 1
ATOM 615 C CA . ASN A 1 79 ? 7.691 3.786 -9.721 1.00 96.00 79 ASN A CA 1
ATOM 616 C C . ASN A 1 79 ? 7.063 3.541 -11.095 1.00 96.00 79 ASN A C 1
ATOM 618 O O . ASN A 1 79 ? 7.400 2.526 -11.700 1.00 96.00 79 ASN A O 1
ATOM 622 N N . GLY A 1 80 ? 6.181 4.418 -11.582 1.00 95.44 80 GLY A N 1
ATOM 623 C CA . GLY A 1 80 ? 5.409 4.184 -12.803 1.00 95.44 80 GLY A CA 1
ATOM 624 C C . GLY A 1 80 ? 4.506 2.952 -12.698 1.00 95.44 80 GLY A C 1
ATOM 625 O O . GLY A 1 80 ? 4.429 2.167 -13.640 1.00 95.44 80 GLY A O 1
ATOM 626 N N . VAL A 1 81 ? 3.881 2.734 -11.534 1.00 97.50 81 VAL A N 1
ATOM 627 C CA . VAL A 1 81 ? 3.005 1.573 -11.296 1.00 97.50 81 VAL A CA 1
ATOM 628 C C . VAL A 1 81 ? 1.837 1.596 -12.281 1.00 97.50 81 VAL A C 1
ATOM 630 O O . VAL A 1 81 ? 1.093 2.570 -12.348 1.00 97.50 81 VAL A O 1
ATOM 633 N N . THR A 1 82 ? 1.669 0.504 -13.024 1.00 97.00 82 THR A N 1
ATOM 634 C CA . THR A 1 82 ? 0.564 0.320 -13.976 1.00 97.00 82 THR A CA 1
ATOM 635 C C . THR A 1 82 ? -0.626 -0.376 -13.335 1.00 97.00 82 THR A C 1
ATOM 637 O O . THR A 1 82 ? -1.766 -0.122 -13.707 1.00 97.00 82 THR A O 1
ATOM 640 N N . ASP A 1 83 ? -0.361 -1.246 -12.360 1.00 97.25 83 ASP A N 1
ATOM 641 C CA . ASP A 1 83 ? -1.356 -2.099 -11.726 1.00 97.25 83 ASP A CA 1
ATOM 642 C C . ASP A 1 83 ? -1.131 -2.074 -10.211 1.00 97.25 83 ASP A C 1
ATOM 644 O O . ASP A 1 83 ? -0.072 -2.474 -9.722 1.00 97.25 83 ASP A O 1
ATOM 648 N N . LEU A 1 84 ? -2.115 -1.597 -9.451 1.00 96.12 84 LEU A N 1
ATOM 649 C CA . LEU A 1 84 ? -2.031 -1.527 -7.994 1.00 96.12 84 LEU A CA 1
ATOM 650 C C . LEU A 1 84 ? -2.831 -2.664 -7.353 1.00 96.12 84 LEU A C 1
ATOM 652 O O . LEU A 1 84 ? -4.019 -2.833 -7.614 1.00 96.12 84 LEU A O 1
ATOM 656 N N . ILE A 1 85 ? -2.178 -3.416 -6.473 1.00 96.31 85 ILE A N 1
ATOM 657 C CA . ILE A 1 85 ? -2.768 -4.519 -5.719 1.00 96.31 85 ILE A CA 1
ATOM 658 C C . ILE A 1 85 ? -2.813 -4.121 -4.246 1.00 96.31 85 ILE A C 1
ATOM 660 O O . ILE A 1 85 ? -1.770 -3.959 -3.608 1.00 96.31 85 ILE A O 1
ATOM 664 N N . ILE A 1 86 ? -4.025 -4.007 -3.700 1.00 95.06 86 ILE A N 1
ATOM 665 C CA . ILE A 1 86 ? -4.252 -3.798 -2.268 1.00 95.06 86 ILE A CA 1
ATOM 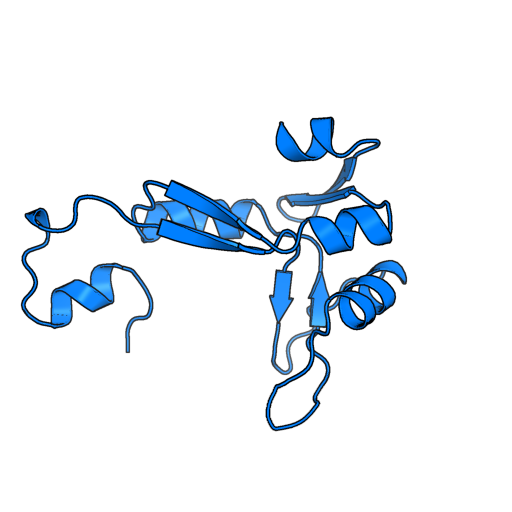666 C C . ILE A 1 86 ? -4.594 -5.136 -1.615 1.00 95.06 86 ILE A C 1
ATOM 668 O O . ILE A 1 86 ? -5.564 -5.791 -1.995 1.00 95.06 86 ILE A O 1
ATOM 672 N N . ASN A 1 87 ? -3.801 -5.553 -0.632 1.00 94.88 87 ASN A N 1
ATOM 673 C CA . ASN A 1 87 ? -4.031 -6.778 0.131 1.00 94.88 87 ASN A CA 1
ATOM 674 C C . ASN A 1 87 ? -4.466 -6.472 1.572 1.00 94.88 87 ASN A C 1
ATOM 676 O O . ASN A 1 87 ? -4.581 -5.310 1.966 1.00 94.88 87 ASN A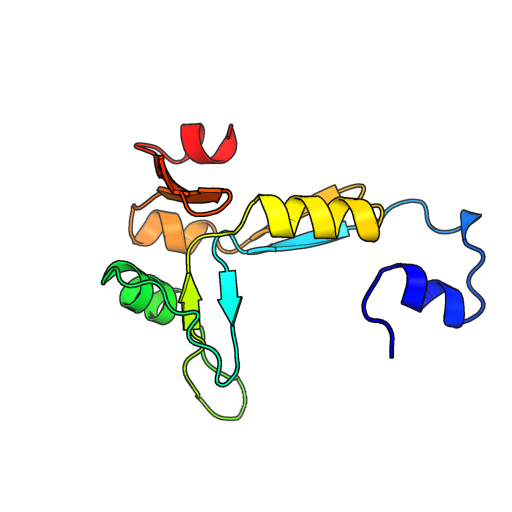 O 1
ATOM 680 N N . LYS A 1 88 ? -4.697 -7.526 2.368 1.00 93.12 88 LYS A N 1
ATOM 681 C CA . LYS A 1 88 ? -4.968 -7.415 3.813 1.00 93.12 88 LYS A CA 1
ATOM 682 C C . LYS A 1 88 ? -6.276 -6.674 4.150 1.00 93.12 88 LYS A C 1
ATOM 684 O O . LYS A 1 88 ? -6.456 -6.194 5.265 1.00 93.12 88 LYS A O 1
ATOM 689 N N . VAL A 1 89 ? -7.196 -6.602 3.183 1.00 94.00 89 VAL A N 1
ATOM 690 C CA . VAL A 1 89 ? -8.538 -6.005 3.325 1.00 94.00 89 VAL A CA 1
ATOM 691 C C . VAL A 1 89 ? -9.427 -6.851 4.241 1.00 94.00 89 VAL A C 1
ATOM 693 O O . VAL A 1 89 ? -10.279 -6.319 4.940 1.00 94.00 89 VAL A O 1
ATOM 696 N N . ASP A 1 90 ? -9.204 -8.164 4.274 1.00 93.56 90 ASP A N 1
ATOM 697 C CA . ASP A 1 90 ? -9.851 -9.121 5.176 1.00 93.56 90 ASP A CA 1
ATOM 698 C C . ASP A 1 90 ? -9.738 -8.723 6.653 1.00 93.56 90 ASP A C 1
ATOM 700 O O . ASP A 1 90 ? -10.706 -8.857 7.392 1.00 93.56 90 ASP A O 1
ATOM 704 N N . ILE A 1 91 ? -8.613 -8.138 7.061 1.00 94.50 91 ILE A N 1
ATOM 705 C CA . ILE A 1 91 ? -8.401 -7.697 8.445 1.00 94.50 91 ILE A CA 1
ATOM 706 C C . ILE A 1 91 ? -9.267 -6.482 8.774 1.00 94.50 91 ILE A C 1
ATOM 708 O O . ILE A 1 91 ? -9.805 -6.401 9.872 1.00 94.50 91 ILE A O 1
ATOM 712 N N . LEU A 1 92 ? -9.432 -5.553 7.822 1.00 93.00 92 LEU A N 1
ATOM 713 C CA . LEU A 1 92 ? -10.339 -4.415 7.998 1.00 93.00 92 LEU A CA 1
ATOM 714 C C . LEU A 1 92 ? -11.801 -4.864 8.068 1.00 93.00 92 LEU A C 1
ATOM 716 O O . LEU A 1 92 ? -12.567 -4.289 8.835 1.00 93.00 92 LEU A O 1
ATOM 720 N N . ARG A 1 93 ? -12.170 -5.918 7.323 1.00 93.56 93 ARG A N 1
ATOM 721 C CA . ARG A 1 93 ? -13.500 -6.539 7.429 1.00 93.56 93 ARG A CA 1
ATOM 722 C C . ARG A 1 93 ? -13.728 -7.169 8.794 1.00 93.56 93 ARG A C 1
ATOM 724 O O . ARG A 1 93 ? -14.818 -7.043 9.328 1.00 93.56 93 ARG A O 1
ATOM 731 N N . GLU A 1 94 ? -12.727 -7.853 9.344 1.00 94.12 94 GLU A N 1
ATOM 732 C CA . GLU A 1 94 ? -12.859 -8.536 10.635 1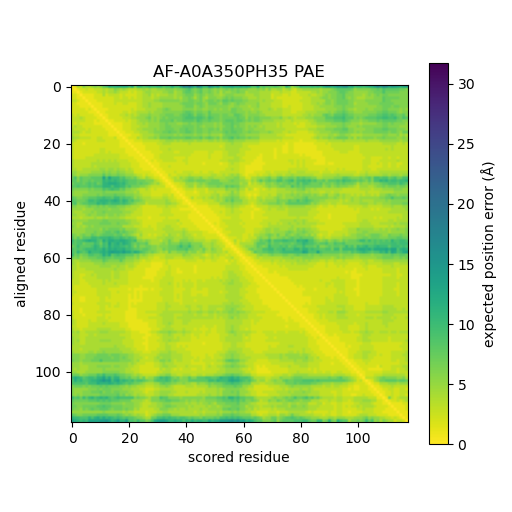.00 94.12 94 GLU A CA 1
ATOM 733 C C . GLU A 1 94 ? -13.049 -7.551 11.791 1.00 94.12 94 GLU A C 1
ATOM 735 O O . GLU A 1 94 ? -13.843 -7.807 12.691 1.00 94.12 94 GLU A O 1
ATOM 740 N N . VAL A 1 95 ? -12.367 -6.404 11.742 1.00 92.44 95 VAL A N 1
ATOM 741 C CA . VAL A 1 95 ? -12.554 -5.345 12.743 1.00 92.44 95 VAL A CA 1
ATOM 742 C C . VAL A 1 95 ? -13.728 -4.409 12.437 1.00 92.44 95 VAL A C 1
ATOM 744 O O . VAL A 1 95 ? -14.049 -3.569 13.269 1.00 92.44 95 VAL A O 1
ATOM 747 N N . ASP A 1 96 ? -14.334 -4.533 11.254 1.00 93.44 96 ASP A N 1
ATOM 748 C CA . ASP A 1 96 ? -15.406 -3.686 10.715 1.00 93.44 96 ASP A CA 1
ATOM 749 C C . ASP A 1 96 ? -15.153 -2.172 10.850 1.00 93.44 96 ASP A C 1
ATOM 751 O O . ASP A 1 96 ? -16.018 -1.380 11.224 1.00 93.44 96 ASP A O 1
ATOM 755 N N . VAL A 1 97 ? -13.921 -1.745 10.556 1.00 91.81 97 VAL A N 1
ATOM 756 C CA . VAL A 1 97 ? -13.550 -0.325 10.554 1.00 91.81 97 VAL A CA 1
ATOM 757 C C . VAL A 1 97 ? -12.802 0.016 9.280 1.00 91.81 97 VAL A C 1
ATOM 759 O O . VAL A 1 97 ? -11.780 -0.580 8.937 1.00 91.81 97 VAL A O 1
ATOM 762 N N . TRP A 1 98 ? -13.288 1.058 8.615 1.00 93.75 98 TRP A N 1
ATOM 763 C CA . TRP A 1 98 ? -12.801 1.498 7.319 1.00 93.75 98 TRP A CA 1
ATOM 764 C C . TRP A 1 98 ? -12.225 2.901 7.429 1.00 93.75 98 TRP A C 1
ATOM 766 O O . TRP A 1 98 ? -12.917 3.846 7.816 1.00 93.75 98 TRP A O 1
ATOM 776 N N . GLY A 1 99 ? -10.952 3.057 7.075 1.00 93.94 99 GLY A N 1
ATOM 777 C CA . GLY A 1 99 ? -10.278 4.342 7.170 1.00 93.94 99 GLY A CA 1
ATOM 778 C C . GLY A 1 99 ? -9.072 4.458 6.256 1.00 93.94 99 GLY A C 1
ATOM 779 O O . GLY A 1 99 ? -8.428 3.467 5.910 1.00 93.94 99 GLY A O 1
ATOM 780 N N . ILE A 1 100 ? -8.773 5.692 5.867 1.00 94.81 100 ILE A N 1
ATOM 781 C CA . ILE A 1 100 ? -7.557 6.073 5.148 1.00 94.81 100 ILE A CA 1
ATOM 782 C C . ILE A 1 100 ? -7.029 7.383 5.726 1.00 94.81 100 ILE A C 1
ATOM 784 O O . ILE A 1 100 ? -7.782 8.193 6.276 1.00 94.81 100 ILE A O 1
ATOM 788 N N . ARG A 1 101 ? -5.730 7.621 5.575 1.00 94.50 101 ARG A N 1
ATOM 789 C CA . ARG A 1 101 ? -5.111 8.901 5.906 1.00 94.50 101 ARG A CA 1
ATOM 790 C C . ARG A 1 101 ? -4.833 9.685 4.632 1.00 94.50 101 ARG A C 1
ATOM 792 O O . ARG A 1 101 ? -4.251 9.169 3.679 1.00 94.50 101 ARG A O 1
ATOM 799 N N . ARG A 1 102 ? -5.209 10.960 4.635 1.00 92.25 102 ARG A N 1
ATOM 800 C CA . ARG A 1 102 ? -4.856 11.929 3.599 1.00 92.25 102 ARG A CA 1
ATOM 801 C C . ARG A 1 102 ? -4.317 13.171 4.295 1.00 92.25 102 ARG A C 1
ATOM 803 O O . ARG A 1 102 ? -5.050 13.846 5.010 1.00 92.25 102 ARG A O 1
ATOM 810 N N . ASP A 1 103 ? -3.031 13.453 4.103 1.00 87.06 103 ASP A N 1
ATOM 811 C CA . ASP A 1 103 ? -2.320 14.495 4.855 1.00 87.06 103 ASP A CA 1
ATOM 812 C C . ASP A 1 103 ? -2.373 14.256 6.375 1.00 87.06 103 ASP A C 1
ATOM 814 O O . ASP A 1 103 ? -2.076 13.164 6.857 1.00 87.06 103 ASP A O 1
ATOM 818 N N . ALA A 1 104 ? -2.747 15.286 7.135 1.00 84.06 104 ALA A N 1
ATOM 819 C CA . ALA A 1 104 ? -2.961 15.225 8.572 1.00 84.06 104 ALA A CA 1
ATOM 820 C C . ALA A 1 104 ? -4.374 14.737 8.946 1.00 84.06 104 ALA A C 1
ATOM 822 O O . ALA A 1 104 ? -4.671 14.609 10.131 1.00 84.06 104 ALA A O 1
ATOM 823 N N . ALA A 1 105 ? -5.246 14.483 7.963 1.00 89.31 105 ALA A N 1
ATOM 824 C CA . ALA A 1 105 ? -6.626 14.087 8.196 1.00 89.31 105 ALA A CA 1
ATOM 825 C C . ALA A 1 105 ? -6.815 12.573 8.046 1.00 89.31 105 ALA A C 1
ATOM 827 O O . ALA A 1 105 ? -6.304 11.940 7.119 1.00 89.31 105 ALA A O 1
ATOM 828 N N . THR A 1 106 ? -7.615 12.007 8.945 1.00 91.94 106 THR A N 1
ATOM 829 C CA . THR A 1 106 ? -8.136 10.646 8.823 1.00 91.94 106 THR A CA 1
ATOM 830 C C . THR A 1 106 ? -9.549 10.723 8.268 1.00 91.94 106 THR A C 1
ATOM 832 O O . THR A 1 106 ? -10.412 11.373 8.857 1.00 91.94 106 THR A O 1
ATOM 835 N N . LEU A 1 107 ? -9.787 10.048 7.149 1.00 92.94 107 LEU A N 1
ATOM 836 C CA . LEU A 1 107 ? -11.116 9.861 6.584 1.00 92.94 107 LEU A CA 1
ATOM 837 C C . LEU A 1 107 ? -11.602 8.474 6.988 1.00 92.94 107 LEU A C 1
ATOM 839 O O . LEU A 1 107 ? -10.906 7.485 6.757 1.00 92.94 107 LEU A O 1
ATOM 843 N N . LYS A 1 108 ? -12.777 8.413 7.610 1.00 92.44 108 LYS A N 1
ATOM 844 C CA . LYS A 1 108 ? -13.438 7.163 7.989 1.00 92.44 108 LYS A CA 1
ATOM 845 C C . LYS A 1 108 ? -14.636 6.919 7.088 1.00 92.44 108 LYS A C 1
ATOM 847 O O . LYS A 1 108 ? -15.279 7.869 6.646 1.00 92.44 108 LYS A O 1
ATOM 852 N N . PHE A 1 109 ? -14.933 5.650 6.857 1.00 92.88 109 PHE A N 1
ATOM 853 C CA . PHE A 1 109 ? -16.037 5.215 6.017 1.00 92.88 109 PHE A CA 1
ATOM 854 C C . PHE A 1 109 ? -16.969 4.310 6.812 1.00 92.88 109 PHE A C 1
ATOM 856 O O . PHE A 1 109 ? -16.562 3.624 7.745 1.00 92.88 109 PHE A O 1
ATOM 863 N N . ASP A 1 110 ? -18.233 4.346 6.422 1.00 89.62 110 ASP A N 1
ATOM 864 C CA . ASP A 1 110 ? -19.321 3.531 6.959 1.00 89.62 110 ASP A CA 1
ATOM 865 C C . ASP A 1 110 ? -19.338 2.111 6.375 1.00 89.62 110 ASP A C 1
ATOM 867 O O . ASP A 1 110 ? -19.871 1.198 6.993 1.00 89.62 110 ASP A O 1
ATOM 871 N N . THR A 1 111 ? -18.788 1.923 5.173 1.00 90.69 111 THR A N 1
ATOM 872 C CA . THR A 1 111 ? -18.894 0.680 4.408 1.00 90.69 111 THR A CA 1
ATOM 873 C C . THR A 1 111 ? -17.626 0.383 3.614 1.00 90.69 111 THR A C 1
ATOM 875 O O . THR A 1 111 ? -16.941 1.284 3.117 1.00 90.69 111 THR A O 1
ATOM 878 N N . GLU A 1 112 ? -17.372 -0.908 3.389 1.00 91.00 112 GLU A N 1
ATOM 879 C CA . GLU A 1 112 ? -16.297 -1.382 2.513 1.00 91.00 112 GLU A CA 1
ATOM 880 C C . GLU A 1 112 ? -16.404 -0.808 1.093 1.00 91.00 112 GLU A C 1
ATOM 882 O O . GLU A 1 112 ? -15.398 -0.479 0.467 1.00 91.00 112 GLU A O 1
ATOM 887 N N . GLN A 1 113 ? -17.623 -0.694 0.559 1.00 90.12 113 GLN A N 1
ATOM 888 C CA . GLN A 1 113 ? -17.838 -0.203 -0.803 1.00 90.12 113 GLN A CA 1
ATOM 889 C C . GLN A 1 113 ? -17.403 1.254 -0.946 1.00 90.12 113 GLN A C 1
ATOM 891 O O . GLN A 1 113 ? -16.705 1.584 -1.905 1.00 90.12 113 GLN A O 1
ATOM 896 N N . ARG A 1 114 ? -17.746 2.106 0.029 1.00 89.38 114 ARG A N 1
ATOM 897 C CA . ARG A 1 114 ? -17.306 3.505 0.033 1.00 89.38 114 ARG A CA 1
ATOM 898 C C . ARG A 1 114 ? -15.794 3.624 0.162 1.00 89.38 114 ARG A C 1
ATOM 900 O O . ARG A 1 114 ? -15.201 4.404 -0.576 1.00 89.38 114 ARG A O 1
ATOM 907 N N . TRP A 1 115 ? -15.180 2.798 1.007 1.00 92.69 115 TRP A N 1
ATOM 908 C CA . TRP A 1 115 ? -13.722 2.727 1.134 1.00 92.69 115 TRP A CA 1
ATOM 909 C C . TRP A 1 115 ? -13.030 2.268 -0.160 1.00 92.69 115 TRP A C 1
ATOM 911 O O . TRP A 1 115 ? -11.990 2.797 -0.527 1.00 92.69 115 TRP A O 1
ATOM 921 N N . LYS A 1 116 ? -13.611 1.324 -0.910 1.00 86.69 116 LYS A N 1
ATOM 922 C CA . LYS A 1 116 ? -13.059 0.907 -2.213 1.00 86.69 116 LYS A CA 1
ATOM 923 C C . LYS A 1 116 ? -13.196 1.965 -3.304 1.00 86.69 116 LYS A C 1
ATOM 925 O O . LYS A 1 116 ? -12.424 1.944 -4.256 1.00 86.69 116 LYS A O 1
ATOM 930 N N . SER A 1 117 ? -14.207 2.825 -3.207 1.00 85.69 117 SER A N 1
ATOM 931 C CA . SER A 1 117 ? -14.471 3.881 -4.192 1.00 85.69 117 SER A CA 1
ATOM 932 C C . SER A 1 117 ? -13.718 5.191 -3.936 1.00 85.69 117 SER A C 1
ATOM 934 O O . SER A 1 117 ? -13.825 6.102 -4.756 1.00 85.69 117 SER A O 1
ATOM 936 N N . SER A 1 118 ? -13.030 5.312 -2.793 1.00 80.44 118 SER A N 1
ATOM 937 C CA . SER A 1 118 ? -12.365 6.547 -2.348 1.00 80.44 118 SER A CA 1
ATOM 938 C C . SER A 1 118 ? -10.972 6.762 -2.922 1.00 80.44 118 SER A C 1
ATOM 940 O O . SER A 1 118 ? -10.281 5.749 -3.161 1.00 80.44 118 SER A O 1
#

Secondary structure (DSSP, 8-state):
---STHHHHTTT--GGG----EEEEESEEEE-SSS--S-SSTHHHHHHHHTT-B-TTT-PBPEEEEEEHHHHHHHHHHHT-SEEEEE-HHHHHHHT-EEEEETTEEEEESSHHHHHH-

pLDDT: mean 92.49, std 3.66, range [80.44, 97.5]